Protein AF-A0A7C6J384-F1 (afdb_monomer_lite)

Sequence (75 aa):
MICPKCHKDNPTINLHCDFCSEELPLSKERKEIVLKHKKVLRQDKWQKTKDTLVGMLIAITIIIIIIVGKALGWF

pLDDT: mean 77.02, std 8.68, range [54.88, 94.31]

Structure (mmCIF, N/CA/C/O backbone):
data_AF-A0A7C6J384-F1
#
_entry.id   AF-A0A7C6J384-F1
#
loop_
_atom_site.group_PDB
_atom_site.id
_atom_site.type_symbol
_atom_site.label_atom_id
_atom_site.label_alt_id
_atom_site.label_comp_id
_atom_site.label_asym_id
_atom_site.label_entity_id
_atom_site.label_seq_id
_atom_site.pdbx_PDB_ins_code
_atom_site.Cartn_x
_atom_site.Cartn_y
_atom_site.Cartn_z
_atom_site.occupancy
_atom_site.B_iso_or_equiv
_atom_site.auth_seq_id
_atom_site.auth_comp_id
_atom_site.auth_asym_id
_atom_site.auth_atom_id
_atom_site.pdbx_PDB_model_num
ATOM 1 N N . MET A 1 1 ? 8.674 12.335 -23.590 1.00 68.12 1 MET A N 1
ATOM 2 C CA . MET A 1 1 ? 9.033 11.339 -24.640 1.00 68.12 1 MET A CA 1
ATOM 3 C C . MET A 1 1 ? 7.977 11.401 -25.721 1.00 68.12 1 MET A C 1
ATOM 5 O O . MET A 1 1 ? 6.801 11.363 -25.389 1.00 68.12 1 MET A O 1
ATOM 9 N N . ILE A 1 2 ? 8.362 11.529 -26.988 1.00 74.56 2 ILE A N 1
ATOM 10 C CA . ILE A 1 2 ? 7.396 11.776 -28.066 1.00 74.56 2 ILE A CA 1
ATOM 11 C C . ILE A 1 2 ? 6.774 10.452 -28.514 1.00 74.56 2 ILE A C 1
ATOM 13 O O . ILE A 1 2 ? 7.485 9.502 -28.842 1.00 74.56 2 ILE A O 1
ATOM 17 N N . CYS A 1 3 ? 5.444 10.374 -28.498 1.00 75.50 3 CYS A N 1
ATOM 18 C CA . CYS A 1 3 ? 4.733 9.195 -28.981 1.00 75.50 3 CYS A CA 1
ATOM 19 C C . CYS A 1 3 ? 4.868 9.080 -30.512 1.00 75.50 3 CYS A C 1
ATOM 21 O O . CYS A 1 3 ? 4.550 10.045 -31.205 1.00 75.50 3 CYS A O 1
ATOM 23 N N . PRO A 1 4 ? 5.250 7.915 -31.068 1.00 74.81 4 PRO A N 1
ATOM 24 C CA . PRO A 1 4 ? 5.457 7.758 -32.511 1.00 74.81 4 PRO A CA 1
ATOM 25 C C . PRO A 1 4 ? 4.168 7.828 -33.342 1.00 74.81 4 PRO A C 1
ATOM 27 O O . PRO A 1 4 ? 4.244 7.937 -34.558 1.00 74.81 4 PRO A O 1
ATOM 30 N N . LYS A 1 5 ? 2.988 7.742 -32.712 1.00 80.62 5 LYS A N 1
ATOM 31 C CA . LYS A 1 5 ? 1.695 7.746 -33.412 1.00 80.62 5 LYS A CA 1
ATOM 32 C C . LYS A 1 5 ? 1.013 9.108 -33.392 1.00 80.62 5 LYS A C 1
ATOM 34 O O . LYS A 1 5 ? 0.551 9.581 -34.420 1.00 80.62 5 LYS A O 1
ATOM 39 N N . CYS A 1 6 ? 0.949 9.747 -32.224 1.00 81.94 6 CYS A N 1
ATOM 40 C CA . CYS A 1 6 ? 0.285 11.044 -32.073 1.00 81.94 6 CYS A CA 1
ATOM 41 C C . CYS A 1 6 ? 1.253 12.228 -31.977 1.00 81.94 6 CYS A C 1
ATOM 43 O O . CYS A 1 6 ? 0.790 13.361 -31.869 1.00 81.94 6 CYS A O 1
ATOM 45 N N . HIS A 1 7 ? 2.569 11.980 -31.976 1.00 81.19 7 HIS A N 1
ATOM 46 C CA . HIS A 1 7 ? 3.635 12.989 -31.914 1.00 81.19 7 HIS A CA 1
ATOM 47 C C . HIS A 1 7 ? 3.529 13.970 -30.730 1.00 81.19 7 HIS A C 1
ATOM 49 O O . HIS 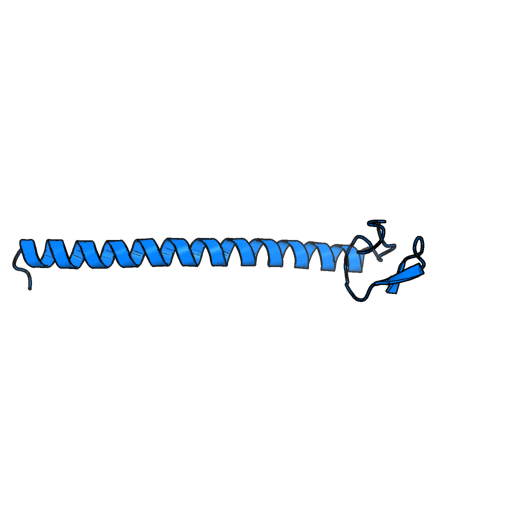A 1 7 ? 4.239 14.971 -30.680 1.00 81.19 7 HIS A O 1
ATOM 55 N N . LYS A 1 8 ? 2.674 13.679 -29.741 1.00 78.06 8 LYS A N 1
ATOM 56 C CA . LYS A 1 8 ? 2.554 14.451 -28.504 1.00 78.06 8 LYS A CA 1
ATOM 57 C C . LYS A 1 8 ? 3.631 14.025 -27.518 1.00 78.06 8 LYS A C 1
ATOM 59 O O . LYS A 1 8 ? 3.993 12.845 -27.449 1.00 78.06 8 LYS A O 1
ATOM 64 N N . ASP A 1 9 ? 4.117 14.991 -26.744 1.00 72.69 9 ASP A N 1
ATOM 65 C CA . ASP A 1 9 ? 5.029 14.694 -25.652 1.00 72.69 9 ASP A CA 1
ATOM 66 C C . ASP A 1 9 ? 4.277 14.003 -24.511 1.00 72.69 9 ASP A C 1
ATOM 68 O O . ASP A 1 9 ? 3.233 14.466 -24.053 1.00 72.69 9 ASP A O 1
ATOM 72 N N . ASN A 1 10 ? 4.804 12.854 -24.097 1.00 69.69 10 ASN A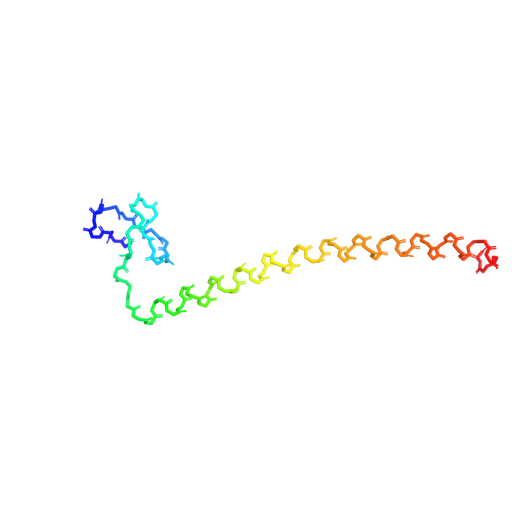 N 1
ATOM 73 C CA . ASN A 1 10 ? 4.343 12.115 -22.941 1.00 69.69 10 ASN A CA 1
ATOM 74 C C . ASN A 1 10 ? 5.341 12.323 -21.787 1.00 69.69 10 ASN A C 1
ATOM 76 O O . ASN A 1 10 ? 6.452 11.773 -21.854 1.00 69.69 10 ASN A O 1
ATOM 80 N N . PRO A 1 11 ? 4.989 13.103 -20.751 1.00 66.56 11 PRO A N 1
ATOM 81 C CA . PRO A 1 11 ? 5.875 13.363 -19.616 1.00 66.56 11 PRO A CA 1
ATOM 82 C C . PRO A 1 11 ? 5.945 12.176 -18.640 1.00 66.56 11 PRO A C 1
ATOM 84 O O . PRO A 1 11 ? 6.866 12.084 -17.832 1.00 66.56 11 PRO A O 1
ATOM 87 N N . THR A 1 12 ? 4.988 11.249 -18.707 1.00 62.22 12 THR A N 1
ATOM 88 C CA . THR A 1 12 ? 4.822 10.136 -17.767 1.00 62.22 12 THR A CA 1
ATOM 89 C C . THR A 1 12 ? 5.469 8.849 -18.269 1.00 62.22 12 THR A C 1
ATOM 91 O O . THR A 1 12 ? 5.368 8.487 -19.440 1.00 62.22 12 THR A O 1
ATOM 94 N N . ILE A 1 13 ? 6.104 8.096 -17.362 1.00 62.56 13 ILE A N 1
ATOM 95 C CA . ILE A 1 13 ? 6.651 6.758 -17.638 1.00 62.56 13 ILE A CA 1
ATOM 96 C C . ILE A 1 13 ? 5.496 5.737 -17.645 1.00 62.56 13 ILE A C 1
ATOM 98 O O . ILE A 1 13 ? 5.367 4.906 -16.750 1.00 62.56 13 ILE A O 1
ATOM 102 N N . ASN A 1 14 ? 4.615 5.832 -18.640 1.00 67.12 14 ASN A N 1
ATOM 103 C CA . ASN A 1 14 ? 3.498 4.912 -18.845 1.00 67.12 14 ASN A CA 1
ATOM 104 C C . ASN A 1 14 ? 3.797 3.947 -19.994 1.00 67.12 14 ASN A C 1
ATOM 106 O O . ASN A 1 14 ? 4.475 4.306 -20.951 1.00 67.12 14 ASN A O 1
ATOM 110 N N . LEU A 1 15 ? 3.268 2.721 -19.904 1.00 69.94 15 LEU A N 1
ATOM 111 C CA . LEU A 1 15 ? 3.383 1.710 -20.967 1.00 69.94 15 LEU A CA 1
ATOM 112 C C . LEU A 1 15 ? 2.626 2.120 -22.242 1.00 69.94 15 LEU A C 1
ATOM 114 O O . LEU A 1 15 ? 2.987 1.701 -23.335 1.00 69.94 15 LEU A O 1
ATOM 118 N N . HIS A 1 16 ? 1.605 2.961 -22.081 1.00 76.69 16 HIS A N 1
ATOM 119 C CA . HIS A 1 16 ? 0.746 3.467 -23.143 1.00 76.69 16 HIS A CA 1
ATOM 120 C C . HIS A 1 16 ? 0.763 4.993 -23.162 1.00 76.69 16 HIS A C 1
ATOM 122 O O . HIS A 1 16 ? 0.958 5.633 -22.126 1.00 76.69 16 HIS A O 1
ATOM 128 N N . CYS A 1 17 ? 0.590 5.574 -24.344 1.00 76.19 17 CYS A N 1
ATOM 129 C CA . CYS A 1 17 ? 0.501 7.017 -24.507 1.00 76.19 17 CYS A CA 1
ATOM 130 C C . CYS A 1 17 ? -0.821 7.522 -23.931 1.00 76.19 17 CYS A C 1
ATOM 132 O O . CYS A 1 17 ? -1.874 7.048 -24.340 1.00 76.19 17 CYS A O 1
ATOM 134 N N . ASP A 1 18 ? -0.784 8.523 -23.051 1.00 74.50 18 ASP A N 1
ATOM 135 C CA . ASP A 1 18 ? -1.991 9.094 -22.434 1.00 74.50 18 ASP A CA 1
ATOM 136 C C . ASP A 1 18 ? -2.992 9.678 -23.457 1.00 74.50 18 ASP A C 1
ATOM 138 O O . ASP A 1 18 ? -4.185 9.759 -23.183 1.00 74.50 18 ASP A O 1
ATOM 142 N N . PHE A 1 19 ? -2.537 10.037 -24.664 1.00 78.12 19 PHE A N 1
ATOM 143 C CA . PHE A 1 19 ? -3.391 10.649 -25.691 1.00 78.12 19 PHE A CA 1
ATOM 144 C C . PHE A 1 19 ? -4.000 9.659 -26.683 1.00 78.12 19 PHE A C 1
ATOM 146 O O . PHE A 1 19 ? -5.155 9.808 -27.062 1.00 78.12 19 PHE A O 1
ATOM 153 N N . CYS A 1 20 ? -3.216 8.690 -27.159 1.00 79.88 20 CYS A N 1
ATOM 154 C CA . CYS A 1 20 ? -3.665 7.745 -28.189 1.00 79.88 20 CYS A CA 1
ATOM 155 C C . CYS A 1 20 ? -3.777 6.304 -27.686 1.00 79.88 20 CYS A C 1
ATOM 157 O O . CYS A 1 20 ? -4.166 5.431 -28.450 1.00 79.88 20 CYS A O 1
ATOM 159 N N . SER A 1 21 ? -3.430 6.051 -26.419 1.00 78.19 21 SER A N 1
ATOM 160 C CA . SER A 1 21 ? -3.392 4.726 -25.784 1.00 78.19 21 SER A CA 1
ATOM 161 C C . SER A 1 21 ? -2.495 3.692 -26.484 1.00 78.19 21 SER A C 1
ATOM 163 O O . SER A 1 21 ? -2.445 2.534 -26.067 1.00 78.19 21 SER A O 1
ATOM 165 N N . GLU A 1 22 ? -1.722 4.101 -27.494 1.00 78.62 22 GLU A N 1
ATOM 166 C CA . GLU A 1 22 ? -0.762 3.235 -28.171 1.00 78.62 22 GLU A CA 1
ATOM 167 C C . GLU A 1 22 ? 0.342 2.802 -27.206 1.00 78.62 22 GLU A C 1
ATOM 169 O O . GLU A 1 22 ? 0.805 3.600 -26.385 1.00 78.62 22 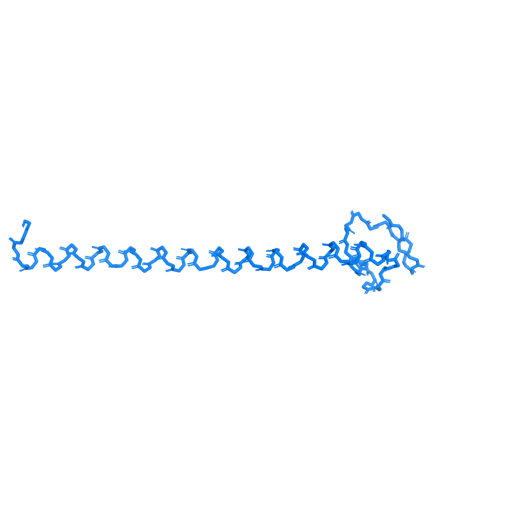GLU A O 1
ATOM 174 N N . GLU A 1 23 ? 0.789 1.553 -27.321 1.00 71.44 23 GLU A N 1
ATOM 175 C CA . GLU A 1 23 ? 1.932 1.060 -26.558 1.00 71.44 23 GLU A CA 1
ATOM 176 C C . GLU A 1 23 ? 3.195 1.834 -26.965 1.00 71.44 23 GLU A C 1
ATOM 178 O O . GLU A 1 23 ? 3.567 1.885 -28.140 1.00 71.44 23 GLU A O 1
ATOM 183 N N . LEU A 1 24 ? 3.852 2.483 -26.001 1.00 73.12 24 LEU A N 1
ATOM 184 C CA . LEU A 1 24 ? 5.092 3.196 -26.288 1.00 73.12 24 LEU A CA 1
ATOM 185 C C . LEU A 1 24 ? 6.246 2.200 -26.449 1.00 73.12 24 LEU A C 1
ATOM 187 O O . LEU A 1 24 ? 6.318 1.208 -25.713 1.00 73.12 24 LEU A O 1
ATOM 191 N N . PRO A 1 25 ? 7.209 2.494 -27.340 1.00 65.69 25 PRO A N 1
ATOM 192 C CA . PRO A 1 25 ? 8.422 1.703 -27.492 1.00 65.69 25 PRO A CA 1
ATOM 193 C C . PRO A 1 25 ? 9.368 1.955 -26.305 1.00 65.69 25 PRO A C 1
ATOM 195 O O . PRO A 1 25 ? 10.400 2.611 -26.421 1.00 65.69 25 PRO A O 1
ATOM 198 N N . LEU A 1 26 ? 8.999 1.462 -25.123 1.00 71.81 26 LEU A N 1
ATOM 199 C CA . LEU A 1 26 ? 9.877 1.433 -23.958 1.00 71.81 26 LEU A CA 1
ATOM 200 C C . LEU A 1 26 ? 10.860 0.269 -24.081 1.00 71.81 26 LEU A C 1
ATOM 202 O O . LEU A 1 26 ? 10.480 -0.842 -24.461 1.00 71.81 26 LEU A O 1
ATOM 206 N N . SER A 1 27 ? 12.115 0.509 -23.696 1.00 73.56 27 SER A N 1
ATOM 207 C CA . SER A 1 27 ? 13.099 -0.558 -23.517 1.00 73.56 27 SER A CA 1
ATOM 208 C C . SER A 1 27 ? 12.620 -1.567 -22.466 1.00 73.56 27 SER A C 1
ATOM 210 O O . SER A 1 27 ? 11.857 -1.224 -21.557 1.00 73.56 27 SER A O 1
ATOM 212 N N . LYS A 1 28 ? 13.059 -2.828 -22.582 1.00 72.44 28 LYS A N 1
ATOM 213 C CA . LYS A 1 28 ? 12.628 -3.928 -21.697 1.00 72.44 28 LYS A CA 1
ATOM 214 C C . LYS A 1 28 ? 12.826 -3.590 -20.212 1.00 72.44 28 LYS A C 1
ATOM 216 O O . LYS A 1 28 ? 11.893 -3.747 -19.431 1.00 72.44 28 LYS A O 1
ATOM 221 N N . GLU A 1 29 ? 13.967 -2.996 -19.861 1.00 70.06 29 GLU A N 1
ATOM 222 C CA . GLU A 1 29 ? 14.264 -2.535 -18.496 1.00 70.06 29 GLU A CA 1
ATOM 223 C C . GLU A 1 29 ? 13.257 -1.491 -17.989 1.00 70.06 29 GLU A C 1
ATOM 225 O O . GLU A 1 29 ? 12.777 -1.559 -16.857 1.00 70.06 29 GLU A O 1
ATOM 230 N N . ARG A 1 30 ? 12.858 -0.539 -18.842 1.00 68.62 30 ARG A N 1
ATOM 231 C CA . ARG A 1 30 ? 11.872 0.491 -18.485 1.00 68.62 30 ARG A CA 1
ATOM 232 C C . ARG A 1 30 ? 10.475 -0.100 -18.314 1.00 68.62 30 ARG A C 1
ATOM 234 O O . ARG A 1 30 ? 9.759 0.325 -17.410 1.00 68.62 30 ARG A O 1
ATOM 241 N N . LYS A 1 31 ? 10.095 -1.103 -19.117 1.00 73.62 31 LYS A N 1
ATOM 242 C CA . LYS A 1 31 ? 8.816 -1.819 -18.949 1.00 73.62 31 LYS A CA 1
ATOM 243 C C . LYS A 1 31 ? 8.743 -2.523 -17.591 1.00 73.62 31 LYS A C 1
ATOM 245 O O . LYS A 1 31 ? 7.712 -2.435 -16.925 1.00 73.62 31 LYS A O 1
ATOM 250 N N . GLU A 1 32 ? 9.827 -3.156 -17.146 1.00 77.12 32 GLU A N 1
ATOM 251 C CA . GLU A 1 32 ? 9.881 -3.818 -15.836 1.00 77.12 32 GLU A CA 1
ATOM 252 C C . GLU A 1 32 ? 9.774 -2.835 -14.667 1.00 77.12 32 GLU A C 1
ATOM 254 O O . GLU A 1 32 ? 9.041 -3.100 -13.709 1.00 77.12 32 GLU A O 1
ATOM 259 N N . ILE A 1 33 ? 10.438 -1.678 -14.756 1.00 76.69 33 ILE A N 1
ATOM 260 C CA . ILE A 1 33 ? 10.355 -0.621 -13.736 1.00 76.69 33 ILE A CA 1
ATOM 261 C C . ILE A 1 33 ? 8.913 -0.110 -13.606 1.00 76.69 33 ILE A C 1
ATOM 263 O O . ILE A 1 33 ? 8.390 -0.020 -12.494 1.00 76.69 33 ILE A O 1
ATOM 267 N N . VAL A 1 34 ? 8.230 0.146 -14.728 1.00 73.75 34 VAL A N 1
ATOM 268 C CA . VAL A 1 34 ? 6.818 0.576 -14.737 1.00 73.75 34 VAL A CA 1
ATOM 269 C C . VAL A 1 34 ? 5.906 -0.498 -14.148 1.00 73.75 34 VAL A C 1
ATOM 271 O O . VAL A 1 34 ? 5.026 -0.192 -13.343 1.00 73.75 34 VAL A O 1
ATOM 274 N N . LEU A 1 35 ? 6.125 -1.768 -14.497 1.00 74.94 35 LEU A N 1
ATOM 275 C CA . LEU A 1 35 ? 5.352 -2.889 -13.958 1.00 74.94 35 LEU A CA 1
ATOM 276 C C . LEU A 1 35 ? 5.532 -3.037 -12.444 1.00 74.94 35 LEU A C 1
ATOM 278 O O . LEU A 1 35 ? 4.546 -3.251 -11.733 1.00 74.94 35 LEU A O 1
ATOM 282 N N . LYS A 1 36 ? 6.764 -2.890 -11.939 1.00 77.06 36 LYS A N 1
ATOM 283 C CA . LYS A 1 36 ? 7.052 -2.899 -10.498 1.00 77.06 36 LYS A CA 1
ATOM 284 C C . LYS A 1 36 ? 6.385 -1.715 -9.797 1.00 77.06 36 LYS A C 1
ATOM 286 O O . LYS A 1 36 ? 5.649 -1.936 -8.837 1.00 77.06 36 LYS A O 1
ATOM 291 N N . HIS A 1 37 ? 6.525 -0.496 -10.319 1.00 72.50 37 HIS A N 1
ATOM 292 C CA . HIS A 1 37 ? 5.863 0.688 -9.758 1.00 72.50 37 HIS A CA 1
ATOM 293 C C . HIS A 1 37 ? 4.337 0.558 -9.738 1.00 72.50 37 HIS A C 1
ATOM 295 O O . HIS A 1 37 ? 3.703 0.892 -8.739 1.00 72.50 37 HIS A O 1
ATOM 301 N N . LYS A 1 38 ? 3.731 0.012 -10.799 1.00 73.69 38 LYS A N 1
ATOM 302 C CA . LYS A 1 38 ? 2.278 -0.194 -10.873 1.00 73.69 38 LYS A CA 1
ATOM 303 C C . LYS A 1 38 ? 1.790 -1.217 -9.845 1.00 73.69 38 LYS A C 1
ATOM 305 O O . LYS A 1 38 ? 0.719 -1.028 -9.270 1.00 73.69 38 LYS A O 1
ATOM 310 N N . LYS A 1 39 ? 2.566 -2.276 -9.582 1.00 74.44 39 LYS A N 1
ATOM 311 C CA . LYS A 1 39 ? 2.266 -3.254 -8.521 1.00 74.44 39 LYS A CA 1
ATOM 312 C C . LYS A 1 39 ? 2.318 -2.606 -7.136 1.00 74.44 39 LYS A C 1
ATOM 314 O O . LYS A 1 39 ? 1.369 -2.777 -6.376 1.00 74.44 39 LYS A O 1
ATOM 319 N N . VAL A 1 40 ? 3.358 -1.819 -6.854 1.00 73.69 40 VAL A N 1
ATOM 320 C CA . VAL A 1 40 ? 3.520 -1.114 -5.569 1.00 73.69 40 VAL A CA 1
ATOM 321 C C . VAL A 1 40 ? 2.399 -0.094 -5.354 1.00 73.69 40 VAL A C 1
ATOM 323 O O . VAL A 1 40 ? 1.735 -0.130 -4.326 1.00 73.69 40 VAL A O 1
ATOM 326 N N . LEU A 1 41 ? 2.091 0.738 -6.354 1.00 70.25 41 LEU A N 1
ATOM 327 C CA . LEU A 1 41 ? 0.983 1.703 -6.290 1.00 70.25 41 LEU A CA 1
ATOM 328 C C . LEU A 1 41 ? -0.374 1.030 -6.072 1.00 70.25 41 LEU A C 1
ATOM 330 O O . LEU A 1 41 ? -1.239 1.571 -5.383 1.00 70.25 41 LEU A O 1
ATOM 334 N N . ARG A 1 42 ? -0.587 -0.149 -6.670 1.00 70.38 42 ARG A N 1
ATOM 335 C CA . ARG A 1 42 ? -1.814 -0.917 -6.447 1.00 70.38 42 ARG A CA 1
ATOM 336 C C . ARG A 1 42 ? -1.866 -1.404 -5.003 1.00 70.38 42 ARG A C 1
ATOM 338 O O . ARG A 1 42 ? -2.894 -1.219 -4.365 1.00 70.38 42 ARG A O 1
ATOM 345 N N . GLN A 1 43 ? -0.777 -1.975 -4.490 1.00 70.12 43 GLN A N 1
ATOM 346 C CA . GLN A 1 43 ? -0.693 -2.434 -3.102 1.00 70.12 43 GLN A CA 1
ATOM 347 C C . GLN A 1 43 ? -0.909 -1.293 -2.098 1.00 70.12 43 GLN A C 1
ATOM 349 O O . GLN A 1 43 ? -1.696 -1.471 -1.176 1.00 70.12 43 GLN A O 1
ATOM 354 N N . ASP A 1 44 ? -0.323 -0.116 -2.320 1.00 71.06 44 ASP A N 1
ATOM 355 C CA . ASP A 1 44 ? -0.475 1.051 -1.437 1.00 71.06 44 ASP A CA 1
ATOM 356 C C . ASP A 1 44 ? -1.940 1.512 -1.319 1.00 71.06 44 ASP A C 1
ATOM 358 O O . ASP A 1 44 ? -2.460 1.718 -0.222 1.00 71.06 44 ASP A O 1
ATOM 362 N N . LYS A 1 45 ? -2.667 1.556 -2.447 1.00 71.44 45 LYS A N 1
ATOM 363 C CA . LYS A 1 45 ? -4.110 1.864 -2.453 1.00 71.44 45 LYS A CA 1
ATOM 364 C C . LYS A 1 45 ? -4.932 0.844 -1.655 1.00 71.44 45 LYS A C 1
ATOM 366 O O . LYS A 1 45 ? -5.873 1.223 -0.953 1.00 71.44 45 LYS A O 1
ATOM 371 N N . TRP A 1 46 ? -4.583 -0.441 -1.753 1.00 68.38 46 TRP A N 1
ATOM 372 C CA . TRP A 1 46 ? -5.247 -1.499 -0.986 1.00 68.38 46 TRP A CA 1
ATOM 373 C C . TRP A 1 46 ? -4.945 -1.408 0.513 1.00 68.38 46 TRP A C 1
ATOM 375 O O . TRP A 1 46 ? -5.846 -1.664 1.308 1.00 68.38 46 TRP A O 1
ATOM 385 N N . GLN A 1 47 ? -3.72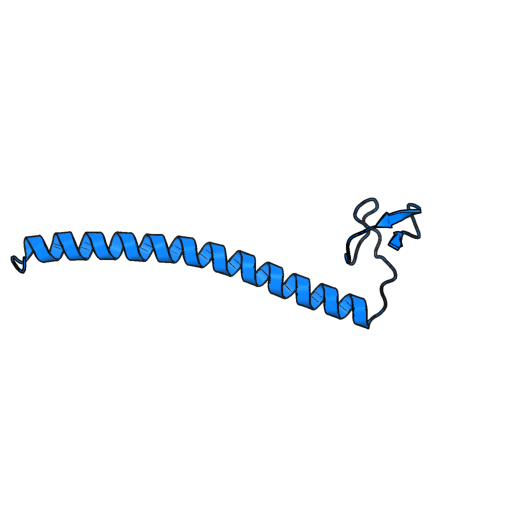8 -1.016 0.905 1.00 70.75 47 GLN A N 1
ATOM 386 C CA . GLN A 1 47 ? -3.370 -0.840 2.317 1.00 70.75 47 GLN A CA 1
ATOM 387 C C . GLN A 1 47 ? -4.151 0.313 2.956 1.00 70.75 47 GLN A C 1
ATOM 389 O O . GLN A 1 47 ? -4.847 0.086 3.939 1.00 70.75 47 GLN A O 1
ATOM 394 N N . LYS A 1 48 ? -4.207 1.492 2.319 1.00 70.88 48 LYS A N 1
ATOM 395 C CA . LYS A 1 48 ? -4.981 2.641 2.844 1.00 70.88 48 LYS A CA 1
ATOM 396 C C . LYS A 1 48 ? -6.464 2.334 3.068 1.00 70.88 48 LYS A C 1
ATOM 398 O O . LYS A 1 48 ? -7.076 2.812 4.023 1.00 70.88 48 LYS A O 1
ATOM 403 N N . THR A 1 49 ? -7.045 1.518 2.188 1.00 72.94 49 THR A N 1
ATOM 404 C CA . THR A 1 49 ? -8.440 1.074 2.328 1.00 72.94 49 THR A CA 1
ATOM 405 C C . THR A 1 49 ? -8.611 0.157 3.545 1.00 72.94 49 THR A C 1
ATOM 407 O O . THR A 1 49 ? -9.587 0.292 4.281 1.00 72.94 49 THR A O 1
ATOM 410 N N . LYS A 1 50 ? -7.652 -0.745 3.799 1.00 75.12 50 LYS A N 1
ATOM 411 C CA . LYS A 1 50 ? -7.658 -1.621 4.980 1.00 75.12 50 LYS A CA 1
ATOM 412 C C . LYS A 1 50 ? -7.447 -0.846 6.276 1.00 75.12 50 LYS A C 1
ATOM 414 O O . LYS A 1 50 ? -8.192 -1.089 7.217 1.00 75.12 50 LYS A O 1
ATOM 419 N N . ASP A 1 51 ? -6.505 0.093 6.311 1.00 77.75 51 ASP A N 1
ATOM 420 C CA . ASP A 1 51 ? -6.228 0.907 7.503 1.00 77.75 51 ASP A CA 1
ATOM 421 C C . ASP A 1 51 ? -7.468 1.672 7.972 1.00 77.75 51 ASP A C 1
ATOM 423 O O . ASP A 1 51 ? -7.784 1.695 9.161 1.00 77.75 51 ASP A O 1
ATOM 427 N N . THR A 1 52 ? -8.235 2.222 7.028 1.00 78.56 52 THR A N 1
ATOM 428 C CA . THR A 1 52 ? -9.490 2.924 7.336 1.00 78.56 52 THR A CA 1
ATOM 429 C C . THR A 1 52 ? -10.524 1.978 7.961 1.00 78.56 52 THR A C 1
ATOM 431 O O . THR A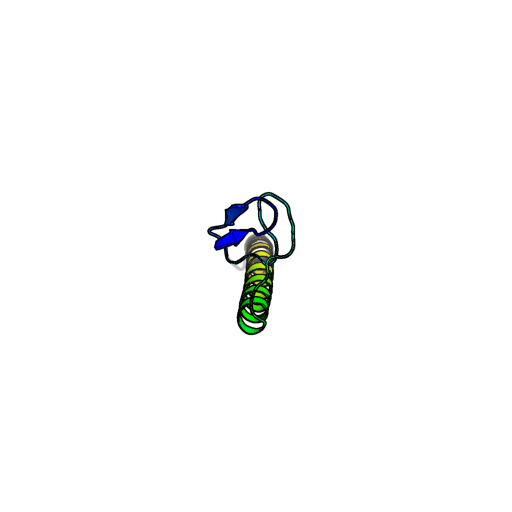 1 52 ? -11.182 2.323 8.943 1.00 78.56 52 THR A O 1
ATOM 434 N N . LEU A 1 53 ? -10.646 0.760 7.424 1.00 82.06 53 LEU A N 1
ATOM 435 C CA . LEU A 1 53 ? -11.604 -0.242 7.898 1.00 82.06 53 LEU A CA 1
ATOM 436 C C . LEU A 1 53 ? -11.217 -0.799 9.280 1.00 82.06 53 LEU A C 1
ATOM 438 O O . LEU A 1 53 ? -12.068 -0.960 10.154 1.00 82.06 53 LEU A O 1
ATOM 442 N N . VAL A 1 54 ? -9.921 -1.049 9.491 1.00 89.19 54 VAL A N 1
ATOM 443 C CA . VAL A 1 54 ? -9.359 -1.500 10.772 1.00 89.19 54 VAL A CA 1
ATOM 444 C C . VAL A 1 54 ? -9.518 -0.419 11.842 1.00 89.19 54 VAL A C 1
ATOM 446 O O . VAL A 1 54 ? -9.933 -0.733 12.956 1.00 89.19 54 VAL A O 1
ATOM 449 N N . GLY A 1 55 ? -9.286 0.854 11.505 1.00 87.38 55 GLY A N 1
ATOM 450 C CA . GLY A 1 55 ? -9.515 1.977 12.419 1.00 87.38 55 GLY A CA 1
ATOM 451 C C . GLY A 1 55 ? -10.964 2.054 12.913 1.00 87.38 55 GLY A C 1
ATOM 452 O O . GLY A 1 55 ? -11.202 2.237 14.107 1.00 87.38 55 GLY A O 1
ATOM 453 N N . MET A 1 56 ? -11.935 1.826 12.022 1.00 88.50 56 MET A N 1
ATOM 454 C CA . MET A 1 56 ? -13.354 1.756 12.394 1.00 88.50 56 MET A CA 1
ATOM 455 C C . MET A 1 56 ? -13.664 0.586 13.342 1.00 88.50 56 MET A C 1
ATOM 457 O O . MET A 1 56 ? -14.370 0.770 14.334 1.00 88.50 56 MET A O 1
ATOM 461 N N . LEU A 1 57 ? -13.116 -0.603 13.077 1.00 91.00 57 LEU A N 1
ATOM 462 C CA . LEU A 1 57 ? -13.302 -1.787 13.927 1.00 91.00 57 LEU A CA 1
ATOM 463 C C . LEU A 1 57 ? -12.721 -1.590 15.333 1.00 91.00 57 LEU A C 1
ATOM 465 O O . LEU A 1 57 ? -13.369 -1.937 16.322 1.00 91.00 57 LEU A O 1
ATOM 469 N N . ILE A 1 58 ? -11.529 -0.996 15.437 1.00 94.31 58 ILE A N 1
ATOM 470 C CA . ILE A 1 58 ? -10.893 -0.690 16.726 1.00 94.31 58 ILE A CA 1
ATOM 471 C C . ILE A 1 58 ? -11.760 0.293 17.522 1.00 94.31 58 ILE A C 1
ATOM 473 O O . ILE A 1 58 ? -12.022 0.050 18.699 1.00 94.31 58 ILE A O 1
ATOM 477 N N . ALA A 1 59 ? -12.273 1.349 16.882 1.00 91.12 59 ALA A N 1
ATOM 478 C CA . ALA A 1 59 ? -13.137 2.328 17.541 1.00 91.12 59 ALA A CA 1
ATOM 479 C C . ALA A 1 59 ? -14.412 1.688 18.117 1.00 91.12 59 ALA A C 1
ATOM 481 O O . ALA A 1 59 ? -14.747 1.917 19.279 1.00 91.12 59 ALA A O 1
ATOM 482 N N . ILE A 1 60 ? -15.085 0.830 17.343 1.00 92.56 60 ILE A N 1
ATOM 483 C CA . ILE A 1 60 ? -16.274 0.096 17.808 1.00 92.56 60 ILE A CA 1
ATOM 484 C C . ILE A 1 60 ? -15.917 -0.820 18.985 1.00 92.56 60 ILE A C 1
ATOM 486 O O . ILE A 1 60 ? -16.633 -0.856 19.984 1.00 92.56 60 ILE A O 1
ATOM 490 N N . THR A 1 61 ? -14.787 -1.524 18.897 1.00 91.88 61 THR A N 1
ATOM 491 C CA . THR A 1 61 ? -14.338 -2.448 19.948 1.00 91.88 61 THR A CA 1
ATOM 492 C C . THR A 1 61 ? -14.080 -1.715 21.267 1.00 91.88 61 THR A C 1
ATOM 494 O O . THR A 1 61 ? -14.512 -2.181 22.320 1.00 91.88 61 THR A O 1
ATOM 497 N N . ILE A 1 62 ? -13.449 -0.536 21.221 1.00 92.94 62 ILE A N 1
ATOM 498 C CA . ILE A 1 62 ? -13.207 0.301 22.408 1.00 92.94 62 ILE A CA 1
ATOM 499 C C . ILE A 1 62 ? -14.533 0.726 23.052 1.00 92.94 62 ILE A C 1
ATOM 501 O O . ILE A 1 62 ? -14.681 0.628 24.269 1.00 92.94 62 ILE A O 1
ATOM 505 N N . ILE A 1 63 ? -15.515 1.146 22.249 1.00 92.25 63 ILE A N 1
ATOM 506 C CA . ILE A 1 63 ? -16.839 1.545 22.751 1.00 92.25 63 ILE A CA 1
ATOM 507 C C . ILE A 1 63 ? -17.523 0.371 23.467 1.00 92.25 63 ILE A C 1
ATOM 509 O O . ILE A 1 63 ? -18.041 0.546 24.570 1.00 92.25 63 ILE A O 1
ATOM 513 N N . ILE A 1 64 ? -17.481 -0.831 22.884 1.00 91.50 64 ILE A N 1
ATOM 514 C CA . ILE A 1 64 ? -18.064 -2.035 23.493 1.00 91.50 64 ILE A CA 1
ATOM 515 C C . ILE A 1 64 ? -17.389 -2.346 24.833 1.00 91.50 64 ILE A C 1
ATOM 517 O O . ILE A 1 64 ? -18.087 -2.580 25.817 1.00 91.50 64 ILE A O 1
ATOM 521 N N . ILE A 1 65 ? -16.054 -2.299 24.901 1.00 91.50 65 ILE A N 1
ATOM 522 C CA . ILE A 1 65 ? -15.305 -2.552 26.142 1.00 91.50 65 ILE A CA 1
ATOM 523 C C . ILE A 1 65 ? -15.712 -1.564 27.241 1.00 91.50 65 ILE A C 1
ATOM 525 O O . ILE A 1 65 ? -15.915 -1.978 28.379 1.00 91.50 65 ILE A O 1
ATOM 529 N N . ILE A 1 66 ? -15.885 -0.280 26.913 1.00 91.06 66 ILE A N 1
ATOM 530 C CA . ILE A 1 66 ? -16.312 0.739 27.885 1.00 91.06 66 ILE A CA 1
ATOM 531 C C . ILE A 1 66 ? -17.725 0.444 28.408 1.00 91.06 66 ILE A C 1
ATOM 533 O O . ILE A 1 66 ? -17.957 0.511 29.615 1.00 91.06 66 ILE A O 1
ATOM 537 N N . ILE A 1 67 ? -18.666 0.099 27.522 1.00 90.81 67 ILE A N 1
ATOM 538 C CA . ILE A 1 67 ? -20.055 -0.211 27.901 1.00 90.81 67 ILE A CA 1
ATOM 539 C C . ILE A 1 67 ? -20.102 -1.457 28.792 1.00 90.81 67 ILE A C 1
ATOM 541 O O . ILE A 1 67 ? -20.734 -1.442 29.848 1.00 90.81 67 ILE A O 1
ATOM 545 N N . VAL A 1 68 ? -19.405 -2.520 28.389 1.00 89.56 68 VAL A N 1
ATOM 546 C CA . VAL A 1 68 ? -19.343 -3.788 29.126 1.00 89.56 68 VAL A CA 1
ATOM 547 C C . VAL A 1 68 ? -18.637 -3.596 30.471 1.00 89.56 68 VAL A C 1
ATOM 549 O O . VAL A 1 68 ? -19.155 -4.035 31.494 1.00 89.56 68 VAL A O 1
ATOM 552 N N . GLY A 1 69 ? -17.519 -2.867 30.507 1.00 86.44 69 GLY A N 1
ATOM 553 C CA . GLY A 1 69 ? -16.796 -2.544 31.740 1.00 86.44 69 GLY A CA 1
ATOM 554 C C . GLY A 1 69 ? -17.642 -1.754 32.741 1.00 86.44 69 GLY A C 1
ATOM 555 O O . GLY A 1 69 ? -17.616 -2.060 33.933 1.00 86.44 69 GLY A O 1
ATOM 556 N N . LYS A 1 70 ? -18.465 -0.808 32.260 1.00 82.38 70 LYS A N 1
ATOM 557 C CA . LYS A 1 70 ? -19.446 -0.108 33.103 1.00 82.38 70 LYS A CA 1
ATOM 558 C C . LYS A 1 70 ? -20.549 -1.030 33.621 1.00 82.38 70 LYS A C 1
ATOM 560 O O . LYS A 1 70 ? -20.919 -0.924 34.784 1.00 82.38 70 LYS A O 1
ATOM 565 N N . ALA A 1 71 ? -21.066 -1.932 32.789 1.00 80.31 71 ALA A N 1
ATOM 566 C CA . ALA A 1 71 ? -22.115 -2.871 33.192 1.00 80.31 71 ALA A CA 1
ATOM 567 C C . ALA A 1 71 ? -21.629 -3.909 34.224 1.00 80.31 71 ALA A C 1
ATOM 569 O O . ALA A 1 71 ? -22.403 -4.336 35.076 1.00 80.31 71 ALA A O 1
ATOM 570 N N . LEU A 1 72 ? -20.350 -4.291 34.168 1.00 81.44 72 LEU A N 1
ATOM 571 C CA . LEU A 1 72 ? -19.710 -5.228 35.099 1.00 81.44 72 LEU A CA 1
ATOM 572 C C . LEU A 1 72 ? -19.178 -4.569 36.384 1.00 81.44 72 LEU A C 1
ATOM 574 O O . LEU A 1 72 ? -18.613 -5.266 37.225 1.00 81.44 72 LEU A O 1
ATOM 578 N N . GLY A 1 73 ? -19.350 -3.252 36.552 1.00 72.56 73 GLY A N 1
ATOM 579 C CA . GLY A 1 73 ? -18.906 -2.529 37.749 1.00 72.56 73 GLY A CA 1
ATOM 580 C C . GLY A 1 73 ? -17.385 -2.512 37.931 1.00 72.56 73 GLY A C 1
ATOM 581 O O . GLY A 1 73 ? -16.900 -2.360 39.047 1.00 72.56 73 GLY A O 1
ATOM 582 N N . TRP A 1 74 ? -16.628 -2.698 36.845 1.00 61.53 74 TRP A N 1
ATOM 583 C CA . TRP A 1 74 ? -15.161 -2.651 36.851 1.00 61.53 74 TRP A CA 1
ATOM 584 C C . TRP A 1 74 ? -14.604 -1.215 36.788 1.00 61.53 74 TRP A C 1
ATOM 586 O O . TRP A 1 74 ? -13.387 -1.043 36.805 1.00 61.53 74 TRP A O 1
ATOM 596 N N . PHE A 1 75 ? -15.475 -0.199 36.715 1.00 54.88 75 PHE A N 1
ATOM 597 C CA . PHE A 1 75 ? -15.141 1.226 36.617 1.00 54.88 75 PHE A CA 1
ATOM 598 C C . PHE A 1 75 ? -16.082 2.100 37.445 1.00 54.88 75 PHE A C 1
ATOM 600 O O . PHE A 1 75 ? -17.299 1.802 37.448 1.00 54.88 75 PHE A O 1
#

Foldseek 3Di:
DQAPPPRDDDPDLDQAGPPPRHGGPDDPVSVVVNVVVVVVVVVVVVVVVVVVVVVVVVVVVVVVCVVVCVVVVVD

Radius of gyration: 24.3 Å; chains: 1; bounding box: 36×20×71 Å

Secondary structure (DSSP, 8-state):
-B-TTT--B--S--SB-TTT-PBP---HHHHHHHHHHHHHHHHHHHHHHHHHHHH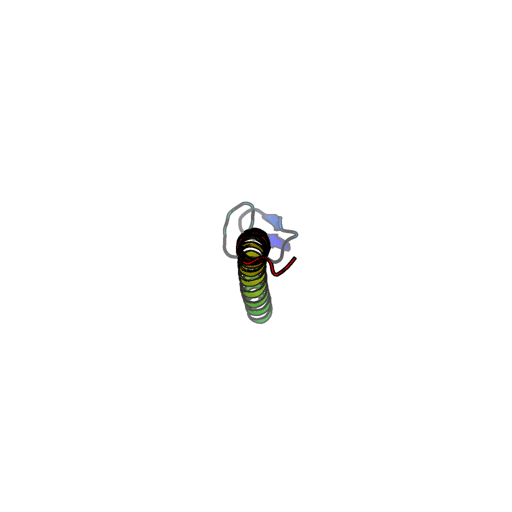HHHHHHHHHHHHHHHHTT--